Protein AF-A0A3G6NKJ9-F1 (afdb_monomer)

pLDDT: mean 87.25, std 6.98, range [56.56, 92.81]

Foldseek 3Di:
DDVVLVVVLVVQLVCLVPDPPDPDNVRSVVVSVVVSVVVVVVVVVVVVVCVVQVPDPPDDPVVVVD

Radius of gyration: 17.09 Å; Cα contacts (8 Å, |Δi|>4): 25; chains: 1; bounding box: 31×23×48 Å

Mean predicted aligned error: 5.87 Å

Sequence (66 aa):
MDVNNGCLDALILSEKLTHESYKSLESAIKSYEEEMLIYVREAQLASERNEIDMRKSDFSFQQLIR

InterPro domains:
  IPR036188 FAD/NAD(P)-binding domain superfamily [G3DSA:3.50.50.60] (1-66)

Nearest PDB structures (foldseek):
  2xyo-assembly2_B  TM=9.468E-01  e=7.194E-04  Bacteroides thetaiotaomicron
  2y6q-assembly4_D  TM=9.435E-01  e=9.462E-04  Bacteroides thetaiotaomicron
  4guv-assembly2_B  TM=9.441E-01  e=1.245E-03  Bacteroides thetaiotaomicron
  2g0u-assembly1_A  TM=4.437E-01  e=9.179E+00  Burkholderia pseudomallei

Solvent-accessible surface area (backbone atoms only — n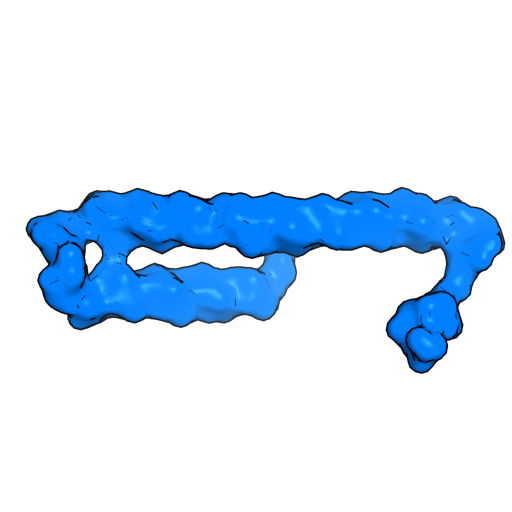ot comparable to full-atom values): 3954 Å² total; per-residue (Å²): 139,54,72,70,56,54,53,49,51,52,50,53,45,51,51,42,71,70,42,87,88,45,97,42,72,66,58,24,51,51,55,38,51,62,54,47,55,53,57,50,50,52,53,49,53,52,50,53,51,49,56,58,49,66,70,41,94,83,56,57,78,70,73,79,77,109

Secondary structure (DSSP, 8-state):
--HHHHHHHHHHHHHHHHSTT-SSHHHHHHHHHHHHHHHHHHHHHHHHHHHHHHTSTT--GGGG--

Organism: Chryseobacterium carnipullorum (NCBI:txid1124835)

Structure (mmCIF, N/CA/C/O backbone):
data_AF-A0A3G6NKJ9-F1
#
_entry.id   AF-A0A3G6NKJ9-F1
#
loop_
_atom_site.group_PDB
_atom_site.id
_atom_site.type_symbol
_atom_site.label_atom_id
_atom_site.label_alt_id
_atom_site.label_comp_id
_atom_site.label_asym_id
_atom_site.label_entity_id
_atom_site.label_seq_id
_atom_site.pdbx_PDB_ins_code
_atom_site.Cartn_x
_atom_site.Cartn_y
_atom_site.Cartn_z
_atom_site.occupancy
_atom_site.B_iso_or_equiv
_atom_site.auth_seq_id
_atom_site.auth_comp_id
_atom_site.auth_asym_id
_atom_site.auth_atom_id
_atom_site.pdbx_PDB_model_num
ATOM 1 N N . MET A 1 1 ? 1.214 5.545 -6.369 1.00 58.03 1 MET A N 1
ATOM 2 C CA . MET A 1 1 ? 0.165 4.778 -5.664 1.00 58.03 1 MET A CA 1
ATOM 3 C C . MET A 1 1 ? -0.706 4.119 -6.709 1.00 58.03 1 MET A C 1
ATOM 5 O O . MET A 1 1 ? -1.203 4.821 -7.578 1.00 58.03 1 MET A O 1
ATOM 9 N N . ASP A 1 2 ? -0.813 2.797 -6.658 1.00 71.00 2 ASP A N 1
ATOM 10 C CA . ASP A 1 2 ? -1.644 2.004 -7.567 1.00 71.00 2 ASP A CA 1
ATOM 11 C C . ASP A 1 2 ? -2.885 1.486 -6.820 1.00 71.00 2 ASP A C 1
ATOM 13 O O . ASP A 1 2 ? -2.915 1.482 -5.587 1.00 71.00 2 ASP A O 1
ATOM 17 N N . VAL A 1 3 ? -3.900 1.040 -7.557 1.00 81.56 3 VAL A N 1
ATOM 18 C CA . VAL A 1 3 ? -5.174 0.532 -7.029 1.00 81.56 3 VAL A CA 1
ATOM 19 C C . VAL A 1 3 ? -4.953 -0.606 -6.032 1.00 81.56 3 VAL A C 1
ATOM 21 O O . VAL A 1 3 ? -5.613 -0.642 -4.998 1.00 81.56 3 VAL A O 1
ATOM 24 N N . ASN A 1 4 ? -3.977 -1.483 -6.283 1.00 81.81 4 ASN A N 1
ATOM 25 C CA . ASN A 1 4 ? -3.649 -2.580 -5.369 1.00 81.81 4 ASN A CA 1
ATOM 26 C C . ASN A 1 4 ? -3.158 -2.083 -4.000 1.00 81.81 4 ASN A C 1
ATOM 28 O O . ASN A 1 4 ? -3.547 -2.648 -2.980 1.00 81.81 4 ASN A O 1
ATOM 32 N N . ASN A 1 5 ? -2.376 -0.997 -3.958 1.00 83.44 5 ASN A N 1
ATOM 33 C CA . ASN A 1 5 ? -1.974 -0.390 -2.687 1.00 83.44 5 ASN A CA 1
ATOM 34 C C . ASN A 1 5 ? -3.179 0.241 -1.983 1.00 83.44 5 ASN A C 1
ATOM 36 O O . ASN A 1 5 ? -3.304 0.091 -0.779 1.00 83.44 5 ASN A O 1
ATOM 40 N N . GLY A 1 6 ? -4.112 0.851 -2.722 1.00 85.94 6 GLY A N 1
ATOM 41 C CA . GLY A 1 6 ? -5.355 1.372 -2.140 1.00 85.94 6 GLY A CA 1
ATOM 42 C C . GLY A 1 6 ? -6.263 0.280 -1.554 1.00 85.94 6 GLY A C 1
ATOM 43 O O . GLY A 1 6 ? -6.915 0.490 -0.532 1.00 85.94 6 GLY A O 1
ATOM 44 N N . CYS A 1 7 ? -6.296 -0.912 -2.158 1.00 89.06 7 CYS A N 1
ATOM 45 C CA . CYS A 1 7 ? -6.988 -2.066 -1.577 1.00 89.06 7 CYS A CA 1
ATOM 46 C C . CYS A 1 7 ? -6.306 -2.554 -0.293 1.00 89.06 7 CYS A C 1
ATOM 48 O O . CYS A 1 7 ? -6.994 -2.920 0.659 1.00 89.06 7 CYS A O 1
ATOM 50 N N . LEU A 1 8 ? -4.972 -2.539 -0.263 1.00 90.12 8 LEU A N 1
ATOM 51 C CA . LEU A 1 8 ? -4.198 -2.881 0.926 1.00 90.12 8 LEU A CA 1
ATOM 52 C C . LEU A 1 8 ? -4.424 -1.860 2.051 1.00 90.12 8 LEU A C 1
ATOM 54 O O . LEU A 1 8 ? -4.656 -2.265 3.188 1.00 90.12 8 LEU A O 1
ATOM 58 N N . ASP A 1 9 ? -4.467 -0.566 1.716 1.00 90.56 9 ASP A N 1
ATOM 59 C CA . ASP A 1 9 ? -4.792 0.514 2.651 1.00 90.56 9 ASP A CA 1
ATOM 60 C C . ASP A 1 9 ? -6.150 0.257 3.324 1.00 90.56 9 ASP A C 1
ATOM 62 O O . ASP A 1 9 ? -6.269 0.293 4.549 1.00 90.56 9 ASP A O 1
ATOM 66 N N . ALA A 1 10 ? -7.175 -0.056 2.521 1.00 91.56 10 ALA A N 1
ATOM 67 C CA . ALA A 1 10 ? -8.522 -0.331 3.013 1.00 91.56 10 ALA A CA 1
ATOM 68 C C . ALA A 1 10 ? -8.578 -1.578 3.910 1.00 91.56 10 ALA A C 1
ATOM 70 O O . ALA A 1 10 ? -9.248 -1.552 4.944 1.00 91.56 10 ALA A O 1
ATOM 71 N N . LEU A 1 11 ? -7.868 -2.650 3.537 1.00 91.19 11 LEU A N 1
ATOM 72 C CA . LEU A 1 11 ? -7.806 -3.882 4.321 1.00 91.19 11 LEU A CA 1
ATOM 73 C C . LEU A 1 11 ? -7.151 -3.631 5.683 1.00 91.19 11 LEU A C 1
ATOM 75 O O . LEU A 1 11 ? -7.799 -3.847 6.707 1.00 91.19 11 LEU A O 1
ATOM 79 N N . ILE A 1 12 ? -5.922 -3.108 5.694 1.00 89.25 12 ILE A N 1
ATOM 80 C CA . ILE A 1 12 ? -5.155 -2.874 6.924 1.00 89.25 12 ILE A CA 1
ATOM 81 C C . ILE A 1 12 ? -5.916 -1.913 7.832 1.00 89.25 12 ILE A C 1
ATOM 83 O O . ILE A 1 12 ? -6.106 -2.203 9.011 1.00 89.25 12 ILE A O 1
ATOM 87 N N . LEU A 1 13 ? -6.423 -0.796 7.303 1.00 91.44 13 LEU A N 1
ATOM 88 C CA . LEU A 1 13 ? -7.184 0.150 8.112 1.00 91.44 13 LEU A CA 1
ATOM 89 C C . LEU A 1 13 ? -8.444 -0.500 8.707 1.00 91.44 13 LEU A C 1
ATOM 91 O O . LEU A 1 13 ? -8.723 -0.305 9.889 1.00 91.44 13 LEU A O 1
ATOM 95 N N . SER A 1 14 ? -9.179 -1.309 7.936 1.00 91.81 14 SER A N 1
ATOM 96 C CA . SER A 1 14 ? -10.358 -2.016 8.455 1.00 91.81 14 SER A CA 1
ATOM 97 C C . SER A 1 14 ? -10.008 -2.990 9.586 1.00 91.81 14 SER A C 1
ATOM 99 O O . SER A 1 14 ? -10.714 -3.036 10.593 1.00 91.81 14 SER A O 1
ATOM 101 N N . GLU A 1 15 ? -8.883 -3.700 9.489 1.00 89.69 15 GLU A N 1
ATOM 102 C CA . GLU A 1 15 ? -8.403 -4.599 10.541 1.00 89.69 15 GLU A CA 1
ATOM 103 C C . GLU A 1 15 ? -8.010 -3.827 11.806 1.00 89.69 15 GLU A C 1
ATOM 105 O O . GLU A 1 15 ? -8.442 -4.182 12.903 1.00 89.69 15 GLU A O 1
ATOM 110 N N . LYS A 1 16 ? -7.265 -2.720 11.676 1.00 87.94 16 LYS A N 1
ATOM 111 C CA . LYS A 1 16 ? -6.846 -1.893 12.826 1.00 87.94 16 LYS A CA 1
ATOM 112 C C . LYS A 1 16 ? -8.033 -1.263 13.556 1.00 87.94 16 LYS A C 1
ATOM 114 O O . LYS A 1 16 ? -7.964 -1.075 14.767 1.00 87.94 16 LYS A O 1
ATOM 119 N N . LEU A 1 17 ? -9.101 -0.927 12.832 1.00 87.75 17 LEU A N 1
ATOM 120 C CA . LEU A 1 17 ? -10.310 -0.319 13.396 1.00 87.75 17 LEU A CA 1
ATOM 121 C C . LEU A 1 17 ? -11.267 -1.335 14.030 1.00 87.75 17 LEU A C 1
ATOM 123 O O . LEU A 1 17 ? -12.041 -0.964 14.910 1.00 87.75 17 LEU A O 1
ATOM 127 N N . THR A 1 18 ? -11.250 -2.588 13.572 1.00 87.56 18 THR A N 1
ATOM 128 C CA . THR A 1 18 ? -12.156 -3.645 14.056 1.00 87.56 18 THR A CA 1
ATOM 129 C C . THR A 1 18 ? -11.545 -4.503 15.158 1.00 87.56 18 THR A C 1
ATOM 131 O O . THR A 1 18 ? -12.281 -5.083 15.954 1.00 87.56 18 THR A O 1
ATOM 134 N N . HIS A 1 19 ? -10.217 -4.568 15.252 1.00 80.94 19 HIS A N 1
ATOM 135 C CA . HIS A 1 19 ? -9.545 -5.232 16.360 1.00 80.94 19 HIS A CA 1
ATOM 136 C C . HIS A 1 19 ? -9.560 -4.367 17.631 1.00 80.94 19 HIS A C 1
ATOM 138 O O . HIS A 1 19 ? -9.132 -3.214 17.626 1.00 80.94 19 HIS A O 1
ATOM 144 N N . GLU A 1 20 ? -9.937 -4.960 18.770 1.00 70.44 20 GLU A N 1
ATOM 145 C CA . GLU A 1 20 ? -9.921 -4.324 20.106 1.00 70.44 20 GLU A CA 1
ATOM 146 C C . GLU A 1 20 ? -8.500 -4.005 20.636 1.00 70.44 20 GLU A C 1
ATOM 148 O O . GLU A 1 20 ? -8.304 -3.698 21.812 1.00 70.44 20 GLU A O 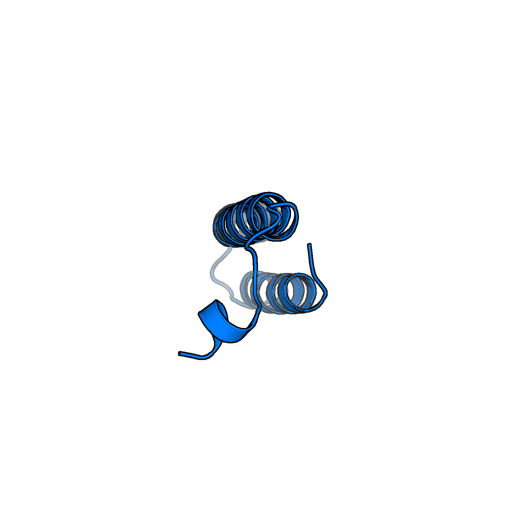1
ATOM 153 N N . SER A 1 21 ? -7.473 -4.077 19.786 1.00 77.31 21 SER A N 1
ATOM 154 C CA . SER A 1 21 ? -6.071 -3.846 20.143 1.00 77.31 21 SER A CA 1
ATOM 155 C C . SER A 1 21 ? -5.726 -2.376 20.402 1.00 77.31 21 SER A C 1
ATOM 157 O O . SER A 1 21 ? -4.682 -2.098 20.995 1.00 77.31 21 SER A O 1
ATOM 159 N N . TYR A 1 22 ? -6.581 -1.433 19.997 1.00 82.19 22 TYR A N 1
ATOM 160 C CA . TYR A 1 22 ? -6.327 0.004 20.109 1.00 82.19 22 TYR A CA 1
ATOM 161 C C . TYR A 1 22 ? -7.325 0.683 21.050 1.00 82.19 22 TYR A C 1
ATOM 163 O O . TYR A 1 22 ? -8.534 0.506 20.946 1.00 82.19 22 TYR A O 1
ATOM 171 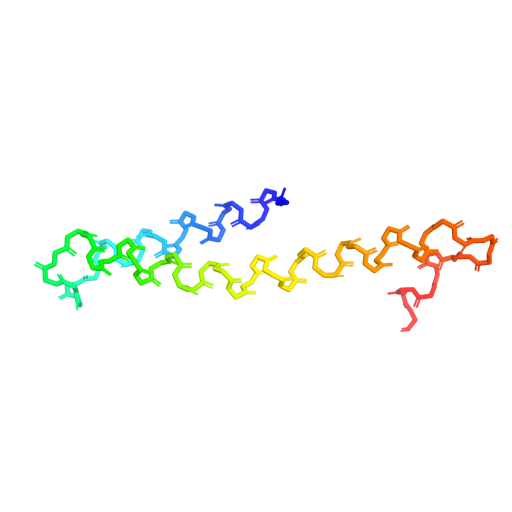N N . LYS A 1 23 ? -6.809 1.493 21.984 1.00 83.69 23 LYS A N 1
ATOM 172 C CA . LYS A 1 23 ? -7.620 2.194 23.000 1.00 83.69 23 LYS A CA 1
ATOM 173 C C . LYS A 1 23 ? -8.304 3.456 22.472 1.00 83.69 23 LYS A C 1
ATOM 175 O O . LYS A 1 23 ? -9.171 4.000 23.150 1.00 83.69 23 LYS A O 1
ATOM 180 N N . SER A 1 24 ? -7.884 3.949 21.307 1.00 87.88 24 SER A N 1
ATOM 181 C CA . SER A 1 24 ? -8.479 5.110 20.648 1.00 87.88 24 SER A CA 1
ATOM 182 C C . SER A 1 24 ? -8.377 4.997 19.129 1.00 87.88 24 SER A C 1
ATOM 184 O O . SER A 1 24 ? -7.472 4.339 18.602 1.00 87.88 24 SER A O 1
ATOM 186 N N . LEU A 1 25 ? -9.278 5.684 18.430 1.00 88.62 25 LEU A N 1
ATOM 187 C CA . LEU A 1 25 ? -9.309 5.745 16.971 1.00 88.62 25 LEU A CA 1
ATOM 188 C C . LEU A 1 25 ? -7.991 6.287 16.396 1.00 88.62 25 LEU A C 1
ATOM 190 O O . LEU A 1 25 ? -7.446 5.741 15.442 1.00 88.62 25 LEU A O 1
ATOM 194 N N . GLU A 1 26 ? -7.436 7.319 17.025 1.00 92.25 26 GLU A N 1
ATOM 195 C CA . GLU A 1 26 ? -6.187 7.964 16.619 1.00 92.25 26 GLU A CA 1
ATOM 196 C C . GLU A 1 26 ? -5.005 6.996 16.709 1.00 92.25 26 GLU A C 1
ATOM 198 O O . GLU A 1 26 ? -4.126 7.010 15.850 1.00 92.25 26 GLU A O 1
ATOM 203 N N . SER A 1 27 ? -4.987 6.123 17.724 1.00 89.75 27 SER A N 1
ATOM 204 C CA . SER A 1 27 ? -3.928 5.119 17.867 1.00 89.75 27 SER A CA 1
ATOM 205 C C . SER A 1 27 ? -3.988 4.037 16.784 1.00 89.75 27 SER A C 1
ATOM 207 O O . SER A 1 27 ? -2.939 3.611 16.298 1.00 89.75 27 SER A O 1
ATOM 209 N N . ALA A 1 28 ? -5.193 3.650 16.353 1.00 89.19 28 ALA A N 1
ATOM 210 C CA . ALA A 1 28 ? -5.385 2.711 15.250 1.00 89.19 28 ALA A CA 1
ATOM 211 C C . ALA A 1 28 ? -4.966 3.328 13.906 1.00 89.19 28 ALA A C 1
ATOM 213 O O . ALA A 1 28 ? -4.219 2.705 13.152 1.00 89.19 28 ALA A O 1
ATOM 214 N N . ILE A 1 29 ? -5.376 4.576 13.642 1.00 90.81 29 ILE A N 1
ATOM 215 C CA . ILE A 1 29 ? -5.008 5.311 12.421 1.00 90.81 29 ILE A CA 1
ATOM 216 C C . ILE A 1 29 ? -3.495 5.498 12.345 1.00 90.81 29 ILE A C 1
ATOM 218 O O . ILE A 1 29 ? -2.893 5.169 11.329 1.00 90.81 29 ILE A O 1
ATOM 222 N N . LYS A 1 30 ? -2.862 5.951 13.433 1.00 92.50 30 LYS A N 1
ATOM 223 C CA . LYS A 1 3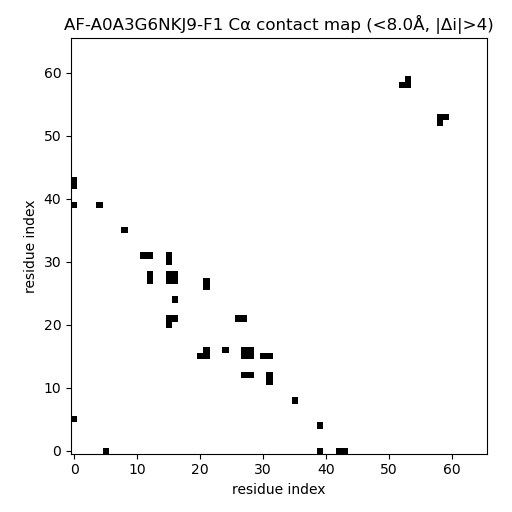0 ? -1.410 6.146 13.464 1.00 92.50 30 LYS A CA 1
ATOM 224 C C . LYS A 1 30 ? -0.656 4.843 13.196 1.00 92.50 30 LYS A C 1
ATOM 226 O O . LYS A 1 30 ? 0.318 4.838 12.452 1.00 92.50 30 LYS A O 1
ATOM 231 N N . SER A 1 31 ? -1.120 3.732 13.769 1.00 90.44 31 SER A N 1
ATOM 232 C CA . SER A 1 31 ? -0.510 2.427 13.512 1.00 90.44 31 SER A CA 1
ATOM 233 C C . SER A 1 31 ? -0.672 1.979 12.059 1.00 90.44 31 SER A C 1
ATOM 235 O O . SER A 1 31 ? 0.241 1.350 11.533 1.00 90.44 31 SER A O 1
ATOM 237 N N . TYR A 1 32 ? -1.805 2.283 11.423 1.00 92.56 32 TYR A N 1
ATOM 238 C CA . TYR A 1 32 ? -1.992 2.067 9.988 1.00 92.56 32 TYR A CA 1
ATOM 239 C C . TYR A 1 32 ? -1.024 2.932 9.167 1.00 92.56 32 TYR A C 1
ATOM 241 O O . TYR A 1 32 ? -0.356 2.412 8.283 1.00 92.56 32 TYR A O 1
ATOM 249 N N . GLU A 1 33 ? -0.900 4.226 9.472 1.00 92.19 33 GLU A N 1
ATOM 250 C CA . GLU A 1 33 ? -0.025 5.145 8.732 1.00 92.19 33 GLU A CA 1
ATOM 251 C C . GLU A 1 33 ? 1.452 4.734 8.814 1.00 92.19 33 GLU A C 1
ATOM 253 O O . GLU A 1 33 ? 2.172 4.800 7.816 1.00 92.19 33 GLU A O 1
ATOM 258 N N . GLU A 1 34 ? 1.905 4.275 9.984 1.00 92.81 34 GLU A N 1
ATOM 259 C CA . GLU A 1 34 ? 3.262 3.754 10.183 1.00 92.81 34 GLU A CA 1
ATOM 260 C C . GLU A 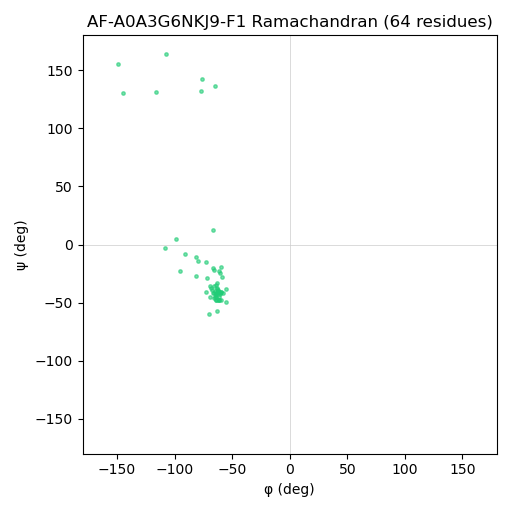1 34 ? 3.538 2.519 9.310 1.00 92.81 34 GLU A C 1
ATOM 262 O O . GLU A 1 34 ? 4.613 2.417 8.717 1.00 92.81 34 GLU A O 1
ATOM 267 N N . GLU A 1 35 ? 2.566 1.614 9.188 1.00 91.06 35 GLU A N 1
ATOM 268 C CA . GLU A 1 35 ? 2.658 0.417 8.346 1.00 91.06 35 GLU A CA 1
ATOM 269 C C . GLU A 1 35 ? 2.575 0.770 6.850 1.00 91.06 35 GLU A C 1
ATOM 271 O O . GLU A 1 35 ? 3.379 0.291 6.045 1.00 91.06 35 GLU A O 1
ATOM 276 N N . MET A 1 36 ? 1.684 1.699 6.492 1.00 90.62 36 MET A N 1
ATOM 277 C CA . MET A 1 36 ? 1.494 2.197 5.129 1.00 90.62 36 MET A CA 1
ATOM 278 C C . MET A 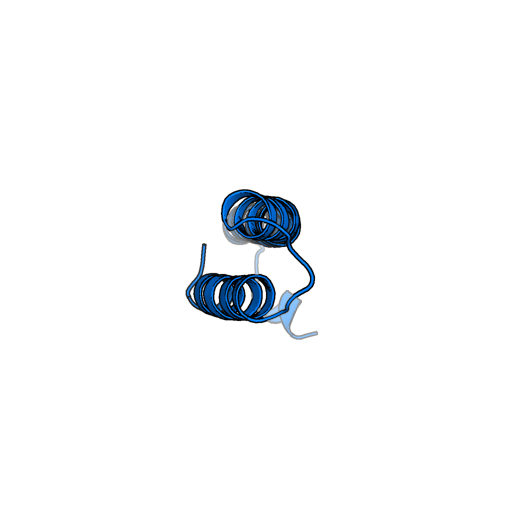1 36 ? 2.750 2.828 4.544 1.00 90.62 36 MET A C 1
ATOM 280 O O . MET A 1 36 ? 3.126 2.561 3.398 1.00 90.62 36 MET A O 1
ATOM 284 N N . LEU A 1 37 ? 3.471 3.600 5.355 1.00 90.56 37 LEU A N 1
ATOM 285 C CA . LEU A 1 37 ? 4.719 4.230 4.940 1.00 90.56 37 LEU A CA 1
ATOM 286 C C . LEU A 1 37 ? 5.788 3.227 4.487 1.00 90.56 37 LEU A C 1
ATOM 288 O O . LEU A 1 37 ? 6.632 3.595 3.666 1.00 90.56 37 LEU A O 1
ATOM 292 N N . ILE A 1 38 ? 5.776 1.992 4.997 1.00 90.00 38 ILE A N 1
ATOM 293 C CA . ILE A 1 38 ? 6.762 0.967 4.640 1.00 90.00 38 ILE A CA 1
ATOM 294 C C . ILE A 1 38 ? 6.526 0.512 3.199 1.00 90.00 38 ILE A C 1
ATOM 296 O O . ILE A 1 38 ? 7.387 0.723 2.341 1.00 90.00 38 ILE A O 1
ATOM 300 N N . TYR A 1 39 ? 5.341 -0.026 2.896 1.00 86.62 39 TYR A N 1
ATOM 301 C CA . TYR A 1 39 ? 5.071 -0.552 1.556 1.00 86.62 39 TYR A CA 1
ATOM 302 C C . TYR A 1 39 ? 4.919 0.550 0.501 1.00 86.62 39 TYR A C 1
ATOM 304 O O . TYR A 1 39 ? 5.265 0.336 -0.662 1.00 86.62 39 TYR A O 1
ATOM 312 N N . VAL A 1 40 ? 4.471 1.759 0.868 1.00 87.00 40 VAL A N 1
ATOM 313 C CA . VAL A 1 40 ? 4.429 2.886 -0.078 1.00 87.00 40 VAL A CA 1
ATOM 314 C C . VAL A 1 40 ? 5.830 3.300 -0.510 1.00 87.00 40 VAL A C 1
ATOM 316 O O . VAL A 1 40 ? 6.041 3.561 -1.696 1.00 87.00 40 VAL A O 1
ATOM 319 N N . ARG A 1 41 ? 6.807 3.322 0.405 1.00 89.88 41 ARG A N 1
ATOM 320 C CA . ARG A 1 41 ? 8.203 3.614 0.044 1.00 89.88 41 ARG A CA 1
ATOM 321 C C . ARG A 1 41 ? 8.778 2.555 -0.884 1.00 89.88 41 ARG A C 1
ATOM 323 O O . ARG A 1 41 ? 9.440 2.908 -1.855 1.00 89.88 41 ARG A O 1
ATOM 330 N N . GLU A 1 42 ? 8.517 1.281 -0.612 1.00 89.25 42 GLU A N 1
ATOM 331 C CA . GLU A 1 42 ? 8.980 0.185 -1.466 1.00 89.25 42 GLU A CA 1
ATOM 332 C C . GLU A 1 42 ? 8.386 0.273 -2.875 1.00 89.25 42 GLU A C 1
ATOM 334 O O . GLU A 1 42 ? 9.126 0.230 -3.860 1.00 89.25 42 GLU A O 1
ATOM 339 N N . ALA A 1 43 ? 7.071 0.486 -2.977 1.00 87.75 43 ALA A N 1
ATOM 340 C CA . ALA A 1 43 ? 6.383 0.636 -4.255 1.00 87.75 43 ALA A CA 1
ATOM 341 C C . ALA A 1 43 ? 6.876 1.863 -5.036 1.00 87.75 43 ALA A C 1
ATOM 343 O O . ALA A 1 43 ? 7.086 1.787 -6.248 1.00 87.75 43 ALA A O 1
ATOM 344 N N . GLN A 1 44 ? 7.100 2.984 -4.347 1.00 88.88 44 GLN A N 1
ATOM 345 C CA . GLN A 1 44 ? 7.615 4.204 -4.960 1.00 88.88 44 GLN A CA 1
ATOM 346 C C . GLN A 1 44 ? 9.033 3.996 -5.507 1.00 88.88 44 GLN A C 1
ATOM 348 O O . GLN A 1 44 ? 9.283 4.294 -6.671 1.00 88.88 44 GLN A O 1
ATOM 353 N N . LEU A 1 45 ? 9.936 3.405 -4.719 1.00 91.81 45 LEU A N 1
ATOM 354 C CA . LEU A 1 45 ? 11.305 3.107 -5.153 1.00 91.81 45 LEU A CA 1
ATOM 355 C C . LEU A 1 45 ? 11.343 2.124 -6.330 1.00 91.81 45 LEU A C 1
ATOM 357 O O . LEU A 1 45 ? 12.155 2.285 -7.242 1.00 91.81 45 LEU A O 1
ATOM 361 N N . ALA A 1 46 ? 10.484 1.102 -6.318 1.00 88.12 46 ALA A N 1
ATOM 362 C CA . ALA A 1 46 ? 10.367 0.159 -7.426 1.00 88.12 46 ALA A CA 1
ATOM 363 C C . ALA A 1 46 ? 9.876 0.858 -8.704 1.00 88.12 46 ALA A C 1
ATOM 365 O O . ALA A 1 46 ? 10.449 0.650 -9.773 1.00 88.12 46 ALA A O 1
ATOM 366 N N . SER A 1 47 ? 8.871 1.731 -8.584 1.00 88.44 47 SER A N 1
ATOM 367 C CA . SER A 1 47 ? 8.344 2.513 -9.705 1.00 88.44 47 SER A CA 1
ATOM 368 C C . SER A 1 47 ? 9.383 3.482 -10.268 1.00 88.44 47 SER A C 1
ATOM 370 O O . SER A 1 47 ? 9.557 3.540 -11.480 1.00 88.44 47 SER A O 1
ATOM 372 N N . GLU A 1 48 ? 10.101 4.211 -9.411 1.00 91.62 48 GLU A N 1
ATOM 373 C CA . GLU A 1 48 ? 11.150 5.155 -9.818 1.00 91.62 48 GLU A CA 1
ATOM 374 C C . GLU A 1 48 ? 12.289 4.452 -10.561 1.00 91.62 48 GLU A C 1
ATOM 376 O O . GLU A 1 48 ? 12.725 4.908 -11.618 1.00 91.62 48 GLU A O 1
ATOM 381 N N . ARG A 1 49 ? 12.754 3.308 -10.042 1.00 90.62 49 ARG A N 1
ATOM 382 C CA . ARG A 1 49 ? 13.783 2.496 -10.710 1.00 90.62 49 ARG A CA 1
ATOM 383 C C . ARG A 1 49 ? 13.304 2.002 -12.067 1.00 90.62 49 ARG A C 1
ATOM 385 O O . ARG A 1 49 ? 14.014 2.175 -13.052 1.00 90.62 49 ARG A O 1
ATOM 392 N N . ASN A 1 50 ? 12.091 1.452 -12.120 1.00 88.38 50 ASN A N 1
ATOM 393 C CA . ASN A 1 50 ? 11.507 0.970 -13.365 1.00 88.38 50 ASN A CA 1
ATOM 394 C C . ASN A 1 50 ? 11.367 2.103 -14.394 1.00 88.38 50 ASN A C 1
ATOM 396 O O . ASN A 1 50 ? 11.710 1.919 -15.555 1.00 88.38 50 ASN A O 1
ATOM 400 N N . GLU A 1 51 ? 10.942 3.298 -13.978 1.00 91.12 51 GLU A N 1
ATOM 401 C CA . GLU A 1 51 ? 10.828 4.454 -14.870 1.00 91.12 51 GLU A CA 1
ATOM 402 C C . GLU A 1 51 ? 12.187 4.882 -15.449 1.00 91.12 51 GLU A C 1
ATOM 404 O O . GLU A 1 51 ? 12.287 5.182 -16.641 1.00 91.12 51 GLU A O 1
ATOM 409 N N . ILE A 1 52 ? 13.242 4.895 -14.629 1.00 92.56 52 ILE A N 1
ATOM 410 C CA . ILE A 1 52 ? 14.605 5.209 -15.078 1.00 92.56 52 ILE A CA 1
ATOM 411 C C . ILE A 1 52 ? 15.108 4.149 -16.061 1.00 92.56 52 ILE A C 1
ATOM 413 O O . ILE A 1 52 ? 15.670 4.497 -17.101 1.00 92.56 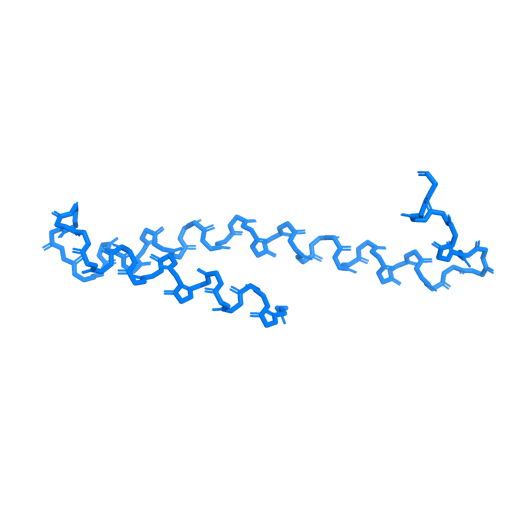52 ILE A O 1
ATOM 417 N N . ASP A 1 53 ? 14.908 2.869 -15.752 1.00 90.31 53 ASP A N 1
ATOM 418 C CA . ASP A 1 53 ? 15.367 1.764 -16.592 1.00 90.31 53 ASP A CA 1
ATOM 419 C C . ASP A 1 53 ? 14.619 1.721 -17.926 1.00 90.31 53 ASP A C 1
ATOM 421 O O . ASP A 1 53 ? 15.255 1.610 -18.970 1.00 90.31 53 ASP A O 1
ATOM 425 N N . MET A 1 54 ? 13.301 1.936 -17.920 1.00 90.06 54 MET A N 1
ATOM 426 C CA . MET A 1 54 ? 12.470 1.990 -19.128 1.00 90.06 54 MET A CA 1
ATOM 427 C C . MET A 1 54 ? 12.851 3.116 -20.098 1.00 90.06 54 MET A C 1
ATOM 429 O O . MET A 1 54 ? 12.531 3.039 -21.284 1.00 90.06 54 MET A O 1
ATOM 433 N N . ARG A 1 55 ? 13.519 4.174 -19.623 1.00 92.00 55 ARG A N 1
ATOM 434 C CA . ARG A 1 55 ? 13.998 5.281 -20.468 1.00 92.00 55 ARG A CA 1
ATOM 435 C C . ARG A 1 55 ? 15.320 4.966 -21.176 1.00 92.00 55 ARG A C 1
ATOM 437 O O . ARG A 1 55 ? 15.723 5.736 -22.050 1.00 92.00 55 ARG A O 1
ATOM 444 N N . LYS A 1 56 ? 16.011 3.879 -20.815 1.00 92.69 56 LYS A N 1
ATOM 445 C CA . LYS A 1 56 ? 17.267 3.474 -21.458 1.00 92.69 56 LYS A CA 1
ATOM 446 C C . LYS A 1 56 ? 16.991 2.833 -22.819 1.00 92.69 56 LYS A C 1
ATOM 448 O O . LYS A 1 56 ? 16.030 2.090 -22.992 1.00 92.69 56 LYS A O 1
ATOM 453 N N . SER A 1 57 ? 17.851 3.106 -23.797 1.00 89.12 57 SER A N 1
ATOM 454 C CA . SER A 1 57 ? 17.683 2.635 -25.182 1.00 89.12 57 SER A CA 1
ATOM 455 C C . SER A 1 57 ? 17.804 1.118 -25.353 1.00 89.12 57 SER A C 1
ATOM 457 O O . SER A 1 57 ? 17.374 0.581 -26.367 1.00 89.12 57 SER A O 1
ATOM 459 N N . ASP A 1 58 ? 18.432 0.441 -24.396 1.00 92.25 58 ASP A N 1
ATOM 460 C CA . ASP A 1 58 ? 18.666 -1.003 -24.362 1.00 92.25 58 ASP A CA 1
ATOM 461 C C . ASP A 1 58 ? 17.654 -1.756 -23.482 1.00 92.25 58 ASP A C 1
ATOM 463 O O . ASP A 1 58 ? 17.768 -2.972 -23.302 1.00 92.25 58 ASP A O 1
ATOM 467 N N . PHE A 1 59 ? 16.654 -1.055 -22.944 1.00 91.00 59 PHE A N 1
ATOM 468 C CA . PHE A 1 59 ? 15.622 -1.667 -22.123 1.00 91.00 59 PHE A CA 1
ATOM 469 C C . PHE A 1 59 ? 14.767 -2.653 -22.929 1.00 91.00 59 PHE A C 1
ATOM 471 O O . PHE A 1 59 ? 14.323 -2.371 -24.044 1.00 91.00 59 PHE A O 1
ATOM 478 N N . SER A 1 60 ? 14.480 -3.812 -22.333 1.00 89.31 60 SER A N 1
ATOM 479 C CA . SER A 1 60 ? 13.544 -4.792 -22.881 1.00 89.31 60 SER A CA 1
ATOM 480 C C . SER A 1 60 ? 12.776 -5.479 -21.763 1.00 89.31 60 SER A C 1
ATOM 482 O O . SER A 1 60 ? 13.368 -6.056 -20.853 1.00 89.31 60 SER A O 1
ATOM 484 N N . PHE A 1 61 ? 11.449 -5.527 -21.891 1.00 89.06 61 PHE A N 1
ATOM 485 C CA . PHE A 1 61 ? 10.577 -6.247 -20.959 1.00 89.06 61 PHE A CA 1
ATOM 486 C C . PHE A 1 61 ? 10.880 -7.752 -20.868 1.00 89.06 61 PHE A C 1
ATOM 488 O 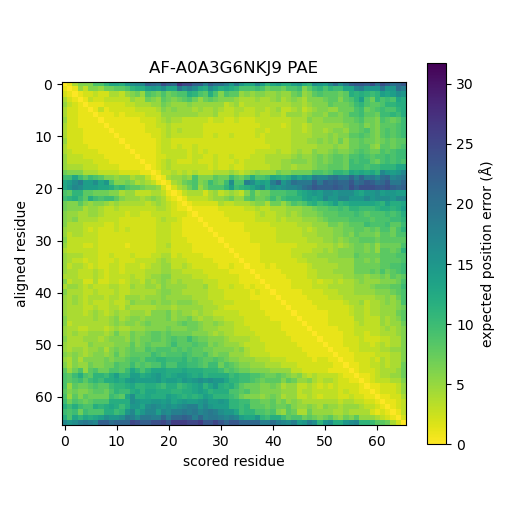O . PHE A 1 61 ? 10.527 -8.382 -19.876 1.00 89.06 61 PHE A O 1
ATOM 495 N N . GLN A 1 62 ? 11.576 -8.339 -21.852 1.00 89.62 62 GLN A N 1
ATOM 496 C CA . GLN A 1 62 ? 12.021 -9.738 -21.780 1.00 89.62 62 GLN A CA 1
ATOM 497 C C . GLN A 1 62 ? 12.969 -10.000 -20.599 1.00 89.62 62 GLN A C 1
ATOM 499 O O . GLN A 1 62 ? 13.042 -11.130 -20.124 1.00 89.62 62 GLN A O 1
ATOM 504 N N . GLN A 1 63 ? 13.668 -8.974 -20.099 1.00 83.19 63 GLN A N 1
ATOM 505 C CA . GLN A 1 63 ? 14.538 -9.081 -18.924 1.00 83.19 63 GLN A CA 1
ATOM 506 C C . GLN A 1 63 ? 13.758 -9.383 -17.631 1.00 83.19 63 GLN A C 1
ATOM 508 O O . GLN A 1 63 ? 14.343 -9.915 -16.695 1.00 83.19 63 GLN A O 1
ATOM 513 N N . LEU A 1 64 ? 12.452 -9.088 -17.585 1.00 82.50 64 LEU A 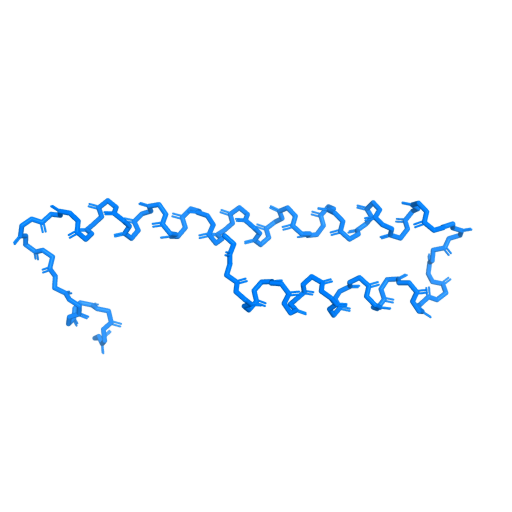N 1
ATOM 514 C CA . LEU A 1 64 ? 11.593 -9.278 -16.407 1.00 82.50 64 LEU A CA 1
ATOM 515 C C . LEU A 1 64 ? 10.903 -10.654 -16.354 1.00 82.50 64 LEU A C 1
ATOM 517 O O . LEU A 1 64 ? 10.248 -10.968 -15.367 1.00 82.50 64 LEU A O 1
ATOM 521 N N . ILE A 1 65 ? 11.004 -11.452 -17.422 1.00 83.12 65 ILE A N 1
ATOM 522 C CA . ILE A 1 65 ? 10.283 -12.732 -17.588 1.00 83.12 65 ILE A CA 1
ATOM 523 C C . ILE A 1 65 ? 11.242 -13.934 -17.460 1.00 83.12 65 ILE A C 1
ATOM 525 O O . ILE A 1 65 ? 10.820 -15.085 -17.560 1.00 83.12 65 ILE A O 1
ATOM 529 N N . ARG A 1 66 ? 12.542 -13.683 -17.281 1.00 56.56 66 ARG A N 1
ATOM 530 C CA . ARG A 1 66 ? 13.585 -14.709 -17.347 1.00 56.56 66 ARG A CA 1
ATOM 531 C C . ARG A 1 66 ? 13.886 -15.361 -16.005 1.00 56.56 66 ARG A C 1
ATOM 533 O O . ARG A 1 66 ? 13.909 -14.632 -14.992 1.00 56.56 66 ARG A O 1
#